Protein AF-A0A838E984-F1 (afdb_monomer)

pLDDT: mean 75.49, std 15.32, range [40.0, 90.81]

Secondary structure (DSSP, 8-state):
---EEETTTTEEESSHHHHHHHEES-TTTT--EEPPHHHHHHTT-EE-TTS-EE----S---TT-----------

Structure (mmCIF, N/CA/C/O backbone):
data_AF-A0A838E984-F1
#
_entry.id   AF-A0A838E984-F1
#
loop_
_atom_site.group_PDB
_atom_site.id
_atom_site.type_symbol
_atom_site.label_atom_id
_atom_site.label_alt_id
_atom_site.label_comp_id
_atom_site.label_asym_id
_atom_site.label_entity_id
_atom_site.label_seq_id
_atom_site.pdbx_PDB_ins_code
_atom_site.Cartn_x
_atom_site.Cartn_y
_atom_site.Cartn_z
_atom_site.occupancy
_atom_site.B_iso_or_equiv
_atom_site.auth_seq_id
_atom_site.auth_comp_id
_atom_site.auth_asym_id
_atom_site.auth_atom_id
_atom_site.pdbx_PDB_model_num
ATOM 1 N N . MET A 1 1 ? 0.017 1.769 16.776 1.00 55.28 1 MET A N 1
ATOM 2 C CA . MET A 1 1 ? 0.884 1.001 15.858 1.00 55.28 1 MET A CA 1
ATOM 3 C C . MET A 1 1 ? 1.420 1.919 14.769 1.00 55.28 1 MET A C 1
ATOM 5 O O . MET A 1 1 ? 0.633 2.705 14.246 1.00 55.28 1 MET A O 1
ATOM 9 N N . PRO A 1 2 ? 2.724 1.859 14.455 1.00 64.38 2 PRO A N 1
ATOM 10 C CA . PRO A 1 2 ? 3.293 2.585 13.326 1.00 64.38 2 PRO A CA 1
ATOM 11 C C . PRO A 1 2 ? 2.717 2.052 12.010 1.00 64.38 2 PRO A C 1
ATOM 13 O O . PRO A 1 2 ? 2.497 0.855 11.857 1.00 64.38 2 PRO A O 1
ATOM 16 N N . VAL A 1 3 ? 2.449 2.958 11.074 1.00 79.62 3 VAL A N 1
ATOM 17 C CA . VAL A 1 3 ? 1.856 2.651 9.768 1.00 79.62 3 VAL A CA 1
ATOM 18 C C . VAL A 1 3 ? 2.939 2.764 8.707 1.00 79.62 3 VAL A C 1
ATOM 20 O O . VAL A 1 3 ? 3.712 3.722 8.708 1.00 79.62 3 VAL A O 1
ATOM 23 N N . SER A 1 4 ? 3.020 1.797 7.800 1.00 86.19 4 SER A N 1
ATOM 24 C CA . SER A 1 4 ? 3.978 1.864 6.696 1.00 86.19 4 SER A CA 1
ATOM 25 C C . SER A 1 4 ? 3.356 2.648 5.545 1.00 86.19 4 SER A C 1
ATOM 27 O O . SER A 1 4 ? 2.246 2.351 5.106 1.00 86.19 4 SER A O 1
ATOM 29 N N . TYR A 1 5 ? 4.055 3.667 5.049 1.00 88.44 5 TYR A N 1
ATOM 30 C CA . TYR A 1 5 ? 3.603 4.501 3.935 1.00 88.44 5 TYR A CA 1
ATOM 31 C C . TYR A 1 5 ? 4.522 4.316 2.729 1.00 88.44 5 TYR A C 1
ATOM 33 O O . TYR A 1 5 ? 5.745 4.380 2.852 1.00 88.44 5 TYR A O 1
ATOM 41 N N . CYS A 1 6 ? 3.944 4.098 1.547 1.00 86.94 6 CYS A N 1
ATOM 42 C CA . CYS A 1 6 ? 4.711 4.006 0.308 1.00 86.94 6 CYS A CA 1
ATOM 43 C C . CYS A 1 6 ? 4.680 5.339 -0.449 1.00 86.94 6 CYS A C 1
ATOM 45 O O . CYS A 1 6 ? 3.623 5.765 -0.910 1.00 86.94 6 CYS A O 1
ATOM 47 N N . SER A 1 7 ? 5.842 5.967 -0.647 1.00 86.00 7 SER A N 1
ATOM 48 C CA . SER A 1 7 ? 5.970 7.231 -1.390 1.00 86.00 7 SER A CA 1
ATOM 49 C C . SER A 1 7 ? 5.634 7.112 -2.882 1.00 86.00 7 SER A C 1
ATOM 51 O O . SER A 1 7 ? 5.168 8.083 -3.472 1.00 86.00 7 SER A O 1
ATOM 53 N N . GLY A 1 8 ? 5.818 5.932 -3.485 1.00 83.75 8 GLY A N 1
ATOM 54 C CA . GLY A 1 8 ? 5.543 5.708 -4.909 1.00 83.75 8 GLY A CA 1
ATOM 55 C C . GLY A 1 8 ? 4.053 5.601 -5.236 1.00 83.75 8 GLY A C 1
ATOM 56 O O . GLY A 1 8 ? 3.593 6.174 -6.218 1.00 83.75 8 GLY A O 1
ATOM 57 N N . CYS A 1 9 ? 3.279 4.896 -4.405 1.00 84.69 9 CYS A N 1
ATOM 58 C CA . CYS A 1 9 ? 1.850 4.673 -4.647 1.00 84.69 9 CYS A CA 1
ATOM 59 C C . CYS A 1 9 ? 0.921 5.444 -3.694 1.00 84.69 9 CYS A C 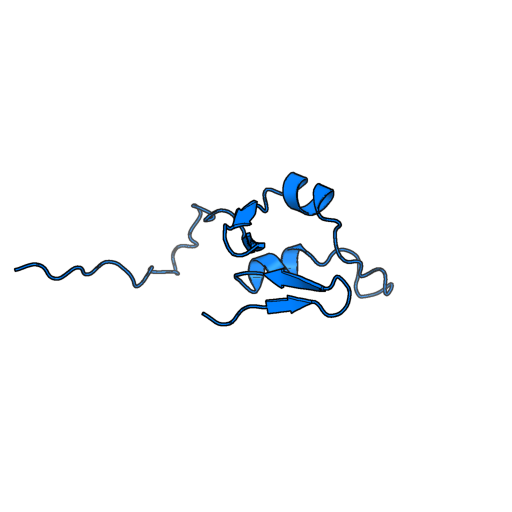1
ATOM 61 O O . CYS A 1 9 ? -0.294 5.372 -3.860 1.00 84.69 9 CYS A O 1
ATOM 63 N N . LYS A 1 10 ? 1.481 6.184 -2.725 1.00 88.06 10 LYS A N 1
ATOM 64 C CA . LYS A 1 10 ? 0.779 7.017 -1.731 1.00 88.06 10 LYS A CA 1
ATOM 65 C C . LYS A 1 10 ? -0.268 6.262 -0.904 1.00 88.06 10 LYS A C 1
ATOM 67 O O . LYS A 1 10 ? -1.279 6.827 -0.497 1.00 88.06 10 LYS A O 1
ATOM 72 N N . ARG A 1 11 ? -0.037 4.970 -0.666 1.00 87.56 11 ARG A N 1
ATOM 73 C CA . ARG A 1 11 ? -0.925 4.103 0.122 1.00 87.56 11 ARG A CA 1
ATOM 74 C C . ARG A 1 11 ? -0.317 3.792 1.484 1.00 87.56 11 ARG A C 1
ATOM 76 O O . ARG A 1 11 ? 0.906 3.727 1.628 1.00 87.56 11 ARG A O 1
ATOM 83 N N . THR A 1 12 ? -1.194 3.607 2.464 1.00 90.81 12 THR A N 1
ATOM 84 C CA . THR A 1 12 ? -0.857 3.254 3.844 1.00 90.81 12 THR A CA 1
ATOM 85 C C . THR A 1 12 ? -1.148 1.781 4.109 1.00 90.81 12 THR A C 1
ATO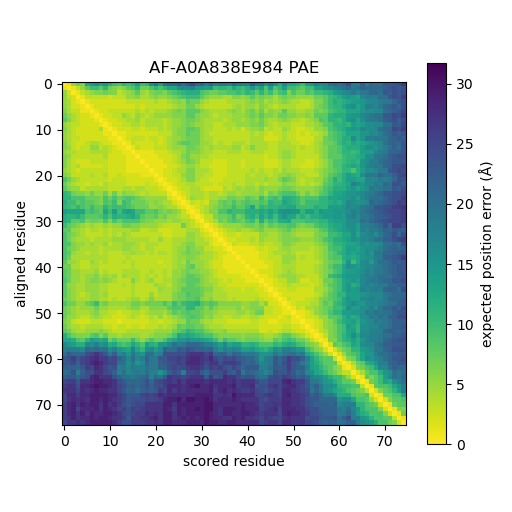M 87 O O . THR A 1 12 ? -2.131 1.223 3.617 1.00 90.81 12 THR A O 1
ATOM 90 N N . PHE A 1 13 ? -0.284 1.158 4.901 1.00 88.75 13 PHE A N 1
ATOM 91 C CA . PHE A 1 13 ? -0.328 -0.253 5.263 1.00 88.75 13 PHE A CA 1
ATOM 92 C C . PHE A 1 13 ? -0.280 -0.381 6.785 1.00 88.75 13 PHE A C 1
ATOM 94 O O . PHE A 1 13 ? 0.433 0.371 7.456 1.00 88.75 13 PHE A O 1
ATOM 101 N N . SER A 1 14 ? -1.048 -1.321 7.328 1.00 87.00 14 SER A N 1
ATOM 102 C CA . SER A 1 14 ? -1.097 -1.596 8.770 1.00 87.00 14 SER A CA 1
ATOM 103 C C . SER A 1 14 ? 0.111 -2.395 9.272 1.00 87.00 14 SER A C 1
ATOM 105 O O . SER A 1 14 ? 0.347 -2.442 10.476 1.00 87.00 14 SER A O 1
ATOM 107 N N . SER A 1 15 ? 0.875 -3.032 8.378 1.00 82.44 15 SER A N 1
ATOM 108 C CA . SER A 1 15 ? 2.005 -3.901 8.736 1.00 82.44 15 SER A CA 1
ATOM 109 C C . SER A 1 15 ? 3.090 -3.912 7.658 1.00 82.44 15 SER A C 1
ATOM 111 O O . SER A 1 15 ? 2.808 -3.687 6.477 1.00 82.44 15 SER A O 1
ATOM 113 N N . THR A 1 16 ? 4.323 -4.241 8.055 1.00 84.25 16 THR A N 1
ATOM 114 C CA . THR A 1 16 ? 5.460 -4.418 7.137 1.00 84.25 16 THR A CA 1
ATOM 115 C C . THR A 1 16 ? 5.225 -5.565 6.164 1.00 84.25 16 THR A C 1
ATOM 117 O O . THR A 1 16 ? 5.445 -5.385 4.979 1.00 84.25 16 THR A O 1
ATOM 120 N N . SER A 1 17 ? 4.645 -6.684 6.601 1.00 83.94 17 SER A N 1
ATOM 121 C CA . SER A 1 17 ? 4.331 -7.819 5.719 1.00 83.94 17 SER A CA 1
ATOM 122 C C . SER A 1 17 ? 3.377 -7.437 4.579 1.00 83.94 17 SER A C 1
ATOM 124 O O . SER A 1 17 ? 3.574 -7.834 3.430 1.00 83.94 17 SER A O 1
ATOM 126 N N . ALA A 1 18 ? 2.360 -6.612 4.866 1.00 84.88 18 ALA A N 1
ATOM 127 C CA . ALA A 1 18 ? 1.457 -6.079 3.842 1.00 84.88 18 ALA A CA 1
ATOM 128 C C . ALA A 1 18 ? 2.203 -5.132 2.889 1.00 84.88 18 ALA A C 1
ATOM 130 O O . ALA A 1 18 ? 1.949 -5.114 1.683 1.00 84.88 18 ALA A O 1
ATOM 131 N N . PHE A 1 19 ? 3.164 -4.376 3.423 1.00 86.44 19 PHE A N 1
ATOM 132 C CA . PHE A 1 19 ? 4.044 -3.536 2.630 1.00 86.44 19 PHE A CA 1
ATOM 133 C C . PHE A 1 19 ? 5.011 -4.363 1.756 1.00 86.44 19 PHE A C 1
ATOM 135 O O . PHE A 1 19 ? 5.197 -4.046 0.589 1.00 86.44 19 PHE A O 1
ATOM 142 N N . ASP A 1 20 ? 5.600 -5.448 2.231 1.00 84.69 20 ASP A N 1
ATOM 143 C CA . ASP A 1 20 ? 6.488 -6.256 1.392 1.00 84.69 20 ASP A CA 1
ATOM 144 C C . ASP A 1 20 ? 5.715 -6.927 0.252 1.00 84.69 20 ASP A C 1
ATOM 146 O O . ASP A 1 20 ? 6.156 -6.906 -0.896 1.00 84.69 20 ASP A O 1
ATOM 150 N N . LEU A 1 21 ? 4.494 -7.395 0.520 1.00 84.44 21 LEU A N 1
ATOM 151 C CA . LEU A 1 21 ? 3.640 -8.005 -0.498 1.00 84.44 21 LEU A CA 1
ATOM 152 C C . LEU A 1 21 ? 3.087 -7.016 -1.539 1.00 84.44 21 LEU A C 1
ATOM 154 O O . LEU A 1 21 ? 2.767 -7.443 -2.651 1.00 84.44 21 LEU A O 1
ATOM 158 N N . HIS A 1 22 ? 2.969 -5.714 -1.228 1.00 87.56 22 HIS A N 1
ATOM 159 C CA . HIS A 1 22 ? 2.536 -4.719 -2.226 1.00 87.56 22 HIS A CA 1
ATOM 160 C C . HIS A 1 22 ? 3.606 -4.454 -3.291 1.00 87.56 22 HIS A C 1
ATOM 162 O O . HIS A 1 22 ? 3.290 -3.923 -4.360 1.00 87.56 22 HIS A O 1
ATOM 168 N N . ARG A 1 23 ? 4.871 -4.777 -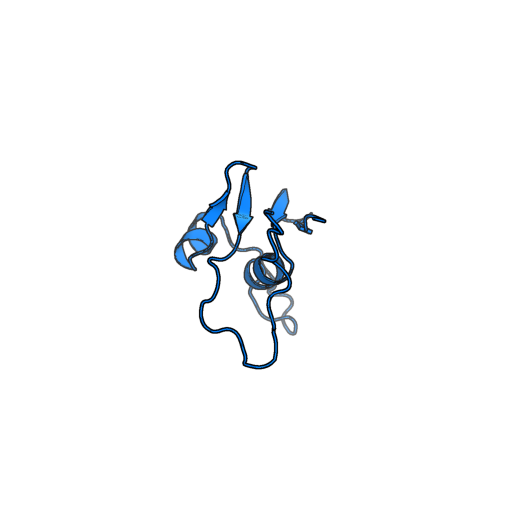2.998 1.00 87.31 23 ARG A N 1
ATOM 169 C CA . ARG A 1 23 ? 5.994 -4.630 -3.923 1.00 87.31 23 ARG A CA 1
ATOM 170 C C . ARG A 1 23 ? 6.204 -5.942 -4.655 1.00 87.31 23 ARG A C 1
ATOM 172 O O . ARG A 1 23 ? 6.381 -6.990 -4.051 1.00 87.31 23 ARG A O 1
ATOM 179 N N . VAL A 1 24 ? 6.214 -5.878 -5.978 1.00 85.88 24 VAL A N 1
ATOM 180 C CA . VAL A 1 24 ? 6.435 -7.049 -6.828 1.00 85.88 24 VAL A CA 1
ATOM 181 C C . VAL A 1 24 ? 7.471 -6.752 -7.893 1.00 85.88 24 VAL A C 1
ATOM 183 O O . VAL A 1 24 ? 7.750 -5.593 -8.195 1.00 85.88 24 VAL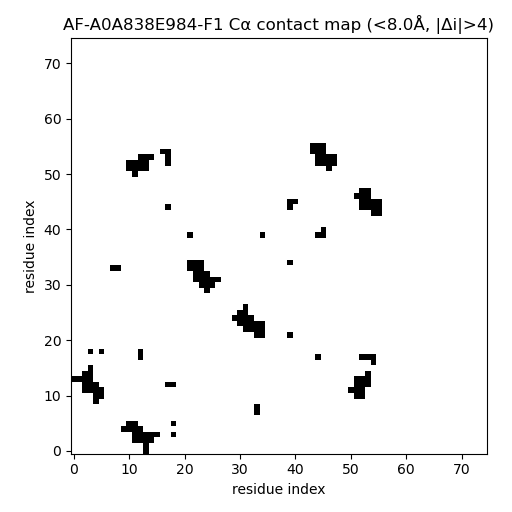 A O 1
ATOM 186 N N . GLY A 1 25 ? 8.026 -7.808 -8.477 1.00 82.69 25 GLY A N 1
ATOM 187 C CA . GLY A 1 25 ? 9.055 -7.718 -9.507 1.00 82.69 25 GLY A CA 1
ATOM 188 C C . GLY A 1 25 ? 10.455 -8.011 -8.975 1.00 82.69 25 GLY A C 1
ATOM 189 O O . GLY A 1 25 ? 10.690 -8.118 -7.771 1.00 82.69 25 GLY A O 1
ATOM 190 N N . ASN A 1 26 ? 11.392 -8.178 -9.904 1.00 78.31 26 ASN A N 1
ATOM 191 C CA . ASN A 1 26 ? 12.752 -8.596 -9.590 1.00 78.31 26 ASN A CA 1
ATOM 192 C C . ASN A 1 26 ? 13.634 -7.390 -9.225 1.00 78.31 26 ASN A C 1
ATOM 194 O O . ASN A 1 26 ? 13.633 -6.374 -9.926 1.00 78.31 26 ASN A O 1
ATOM 198 N N . PHE A 1 27 ? 14.416 -7.517 -8.146 1.00 76.62 27 PHE A N 1
ATOM 199 C CA . PHE A 1 27 ? 15.426 -6.524 -7.771 1.00 76.62 27 PHE A CA 1
ATOM 200 C C . PHE A 1 27 ? 16.543 -6.413 -8.811 1.00 76.62 27 PHE A C 1
ATOM 202 O O . PHE A 1 27 ? 16.922 -5.303 -9.167 1.00 76.62 27 PHE A O 1
ATOM 209 N N . ALA A 1 28 ? 17.015 -7.546 -9.337 1.00 78.56 28 ALA A N 1
ATOM 210 C CA . ALA A 1 28 ? 18.162 -7.615 -10.242 1.00 78.56 28 ALA A CA 1
ATOM 211 C C . ALA A 1 28 ? 17.930 -6.883 -11.574 1.00 78.56 28 ALA A C 1
ATOM 213 O O . ALA A 1 28 ? 18.872 -6.373 -12.168 1.00 78.56 28 ALA A O 1
ATOM 214 N N . HIS A 1 29 ? 16.675 -6.792 -12.024 1.00 79.12 29 HIS A N 1
ATOM 215 C CA . HIS A 1 29 ? 16.315 -6.129 -13.282 1.00 79.12 29 HIS A CA 1
ATOM 216 C C . HIS A 1 29 ? 15.646 -4.764 -13.086 1.00 79.12 29 HIS A C 1
ATOM 218 O O . HIS A 1 29 ? 15.096 -4.218 -14.038 1.00 79.12 29 HIS A O 1
ATOM 224 N N . ASN A 1 30 ? 15.643 -4.222 -11.862 1.00 76.19 30 ASN A N 1
ATOM 225 C CA . ASN A 1 30 ? 14.946 -2.978 -11.520 1.00 76.19 30 ASN A CA 1
ATOM 226 C C . ASN A 1 30 ? 13.460 -2.958 -11.955 1.00 76.19 30 ASN A C 1
ATOM 228 O O . ASN A 1 30 ? 12.889 -1.913 -12.250 1.00 76.19 30 ASN A O 1
ATOM 232 N N . GLN A 1 31 ? 12.808 -4.123 -11.980 1.00 82.06 31 GLN A N 1
ATOM 233 C CA . GLN A 1 31 ? 11.402 -4.276 -12.381 1.00 82.06 31 GLN A CA 1
ATOM 234 C C . GLN A 1 31 ? 10.450 -4.138 -11.187 1.00 82.06 31 GLN A C 1
ATOM 236 O O . GLN A 1 31 ? 9.309 -4.602 -11.227 1.00 82.06 31 GLN A O 1
ATOM 241 N N . ARG A 1 32 ? 10.927 -3.546 -10.085 1.00 83.44 32 ARG A N 1
ATOM 242 C CA . ARG A 1 32 ? 10.139 -3.383 -8.868 1.00 83.44 32 ARG A CA 1
ATOM 243 C C . ARG A 1 32 ? 8.998 -2.405 -9.135 1.00 83.44 32 ARG A C 1
ATOM 245 O O . ARG A 1 32 ? 9.224 -1.211 -9.304 1.00 83.44 32 ARG A O 1
ATOM 252 N N . ARG A 1 33 ? 7.767 -2.912 -9.126 1.00 86.12 33 ARG A N 1
ATOM 253 C CA . ARG A 1 33 ? 6.536 -2.126 -9.258 1.00 86.12 33 ARG A CA 1
ATOM 254 C C . ARG A 1 33 ? 5.655 -2.300 -8.029 1.00 86.12 33 ARG A C 1
ATOM 256 O O . ARG A 1 33 ? 5.646 -3.349 -7.386 1.00 86.12 33 ARG A O 1
ATOM 263 N N . CYS A 1 34 ? 4.901 -1.255 -7.711 1.00 88.56 34 CYS A N 1
ATOM 264 C CA . CYS A 1 34 ? 3.824 -1.352 -6.735 1.00 88.56 34 CYS A CA 1
ATOM 265 C C . CYS A 1 34 ? 2.619 -2.025 -7.397 1.00 88.56 34 CYS A C 1
ATOM 267 O O . CYS A 1 34 ? 2.283 -1.698 -8.536 1.00 88.56 34 CYS A O 1
ATOM 269 N N . LEU A 1 35 ? 1.951 -2.922 -6.680 1.00 85.69 35 LEU A N 1
ATOM 270 C CA . LEU A 1 35 ? 0.668 -3.465 -7.108 1.00 85.69 35 LEU A CA 1
ATOM 271 C C . LEU A 1 35 ? -0.407 -2.375 -7.112 1.00 85.69 35 LEU A C 1
ATOM 273 O O . LEU A 1 35 ? -0.430 -1.482 -6.254 1.00 85.69 35 LEU A O 1
ATOM 277 N N . VAL A 1 36 ? -1.323 -2.462 -8.075 1.00 86.94 36 VAL A N 1
ATOM 278 C CA . VAL A 1 36 ? -2.542 -1.644 -8.054 1.00 86.94 36 VAL A CA 1
ATOM 279 C C . VAL A 1 36 ? -3.543 -2.210 -7.046 1.00 86.94 36 VAL A C 1
ATOM 281 O O . VAL A 1 36 ? -3.467 -3.373 -6.656 1.00 86.94 36 VAL A O 1
ATOM 284 N N . SER A 1 37 ? -4.509 -1.395 -6.615 1.00 84.69 37 SER A N 1
ATOM 285 C CA . SER A 1 37 ? -5.508 -1.797 -5.611 1.00 84.69 37 SER A CA 1
ATOM 286 C C . SER A 1 37 ? -6.273 -3.063 -5.992 1.00 84.69 37 SER A C 1
ATOM 288 O O . SER A 1 37 ? -6.521 -3.894 -5.129 1.00 84.69 37 SER A O 1
ATOM 290 N N . GLN A 1 38 ? -6.591 -3.236 -7.276 1.00 85.31 38 GLN A N 1
ATOM 291 C CA . GLN A 1 38 ? -7.276 -4.431 -7.767 1.00 85.31 38 GLN A CA 1
ATOM 292 C C . GLN A 1 38 ? -6.415 -5.693 -7.618 1.00 85.31 38 GLN A C 1
ATOM 294 O O . GLN A 1 38 ? -6.913 -6.718 -7.165 1.00 85.31 38 GLN A O 1
ATOM 299 N N . GLU A 1 39 ? -5.119 -5.615 -7.935 1.00 87.19 39 GLU A N 1
ATOM 300 C CA . GLU A 1 39 ? -4.196 -6.740 -7.745 1.00 87.19 39 GLU A CA 1
ATOM 301 C C . GLU A 1 39 ? -3.971 -7.037 -6.255 1.00 87.19 39 GLU A C 1
ATOM 303 O O . GLU A 1 39 ? -3.834 -8.196 -5.876 1.00 87.19 39 GLU A O 1
ATOM 308 N N . MET A 1 40 ? -3.962 -6.009 -5.396 1.00 86.44 40 MET A N 1
ATOM 309 C CA . MET A 1 40 ? -3.867 -6.196 -3.944 1.00 86.44 40 MET A CA 1
ATOM 310 C C . MET A 1 40 ? -5.091 -6.926 -3.386 1.00 86.44 40 MET A C 1
ATOM 312 O O . MET A 1 40 ? -4.930 -7.890 -2.640 1.00 86.44 40 MET A O 1
ATOM 316 N N . SER A 1 41 ? -6.299 -6.536 -3.802 1.00 85.25 41 SER A N 1
ATOM 317 C CA . SER A 1 41 ? -7.527 -7.249 -3.437 1.00 85.25 41 SER A CA 1
ATOM 318 C C . SER A 1 41 ? -7.559 -8.676 -3.985 1.00 85.25 41 SER A C 1
ATOM 320 O O . SE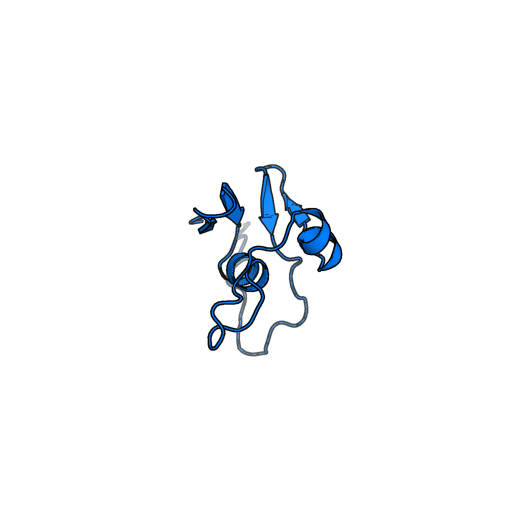R A 1 41 ? -7.958 -9.586 -3.268 1.00 85.25 41 SER A O 1
ATOM 322 N N . ALA A 1 42 ? -7.067 -8.906 -5.209 1.00 85.88 42 ALA A N 1
ATOM 323 C CA . ALA A 1 42 ? -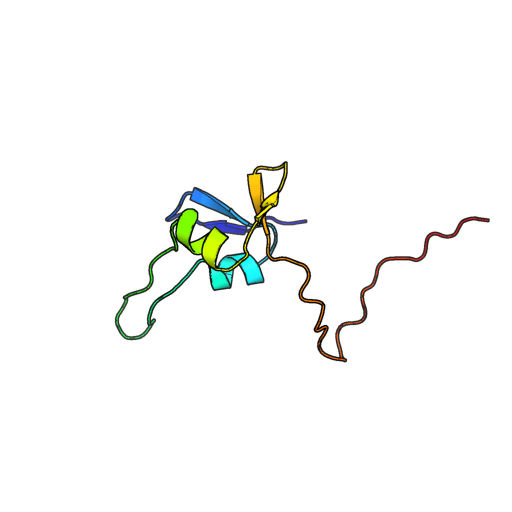6.957 -10.252 -5.781 1.00 85.88 42 ALA A CA 1
ATOM 324 C C . ALA A 1 42 ? -5.983 -11.162 -5.009 1.00 85.88 42 ALA A C 1
ATOM 326 O O . ALA A 1 42 ? -6.142 -12.377 -5.011 1.00 85.88 42 ALA A O 1
ATOM 327 N N . ARG A 1 43 ? -4.994 -10.584 -4.317 1.00 80.56 43 ARG A N 1
ATOM 328 C CA . ARG A 1 43 ? -4.072 -11.302 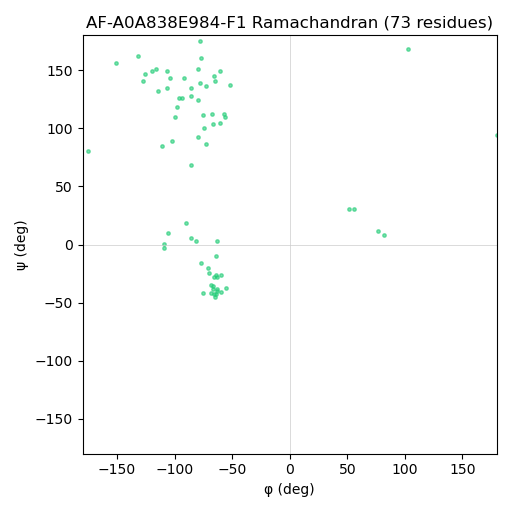-3.419 1.00 80.56 43 ARG A CA 1
ATOM 329 C C . ARG A 1 43 ? -4.615 -11.483 -2.000 1.00 80.56 43 ARG A C 1
ATOM 331 O O . ARG A 1 43 ? -3.883 -11.945 -1.130 1.00 80.56 43 ARG A O 1
ATOM 338 N N . GLY A 1 44 ? -5.864 -11.093 -1.755 1.00 85.06 44 GLY A N 1
ATOM 339 C CA . GLY A 1 44 ? -6.508 -11.220 -0.452 1.00 85.06 44 GLY A CA 1
ATOM 340 C C . GLY A 1 44 ? -6.168 -10.103 0.532 1.00 85.06 44 GLY A C 1
ATOM 341 O O . GLY A 1 44 ? -6.561 -10.198 1.687 1.00 85.06 44 GLY A O 1
ATOM 342 N N . MET A 1 45 ? -5.481 -9.028 0.120 1.00 85.50 45 MET A N 1
ATOM 343 C CA . MET A 1 45 ? -5.359 -7.854 0.987 1.00 85.50 45 MET A CA 1
ATOM 344 C C . MET A 1 45 ? -6.685 -7.110 1.052 1.00 85.50 45 MET A C 1
ATOM 346 O O . MET A 1 45 ? -7.313 -6.824 0.029 1.00 85.50 45 MET A O 1
ATOM 350 N N . MET A 1 46 ? -7.059 -6.703 2.257 1.00 87.19 46 MET A N 1
ATOM 351 C CA . MET A 1 46 ? -8.265 -5.927 2.495 1.00 87.19 46 MET A CA 1
ATOM 352 C C . MET A 1 46 ? -7.920 -4.546 3.036 1.00 87.19 46 MET A C 1
ATOM 354 O O . MET A 1 46 ? -6.896 -4.337 3.686 1.00 87.19 46 MET A O 1
ATOM 358 N N . ARG A 1 47 ? -8.780 -3.575 2.741 1.00 87.81 47 ARG A N 1
ATOM 359 C CA . ARG A 1 47 ? -8.639 -2.211 3.237 1.00 87.81 47 ARG A CA 1
ATOM 360 C C . ARG A 1 47 ? -9.508 -2.059 4.482 1.00 87.81 47 ARG A C 1
ATOM 362 O O . ARG A 1 47 ? -10.691 -2.371 4.432 1.00 87.81 47 ARG A O 1
ATOM 369 N N . ASN A 1 48 ? -8.921 -1.617 5.589 1.00 85.06 48 ASN A N 1
ATOM 370 C CA . ASN A 1 48 ? -9.649 -1.401 6.839 1.00 85.06 48 ASN A CA 1
ATOM 371 C C . ASN A 1 48 ? -10.453 -0.086 6.817 1.00 85.06 48 ASN A C 1
ATOM 373 O O . ASN A 1 48 ? -10.322 0.724 5.895 1.00 85.06 48 ASN A O 1
ATOM 377 N N . GLU A 1 49 ? -11.241 0.158 7.866 1.00 82.75 49 GLU A N 1
ATOM 378 C CA . GLU A 1 49 ? -12.050 1.379 8.035 1.00 82.75 49 GLU A CA 1
ATOM 379 C C . GLU A 1 49 ? -11.204 2.663 8.049 1.00 82.75 49 GLU A C 1
ATOM 381 O O . GLU A 1 49 ? -11.652 3.725 7.627 1.00 82.75 49 GLU A O 1
ATOM 386 N N . LYS A 1 50 ? -9.933 2.562 8.454 1.00 81.75 50 LYS A N 1
ATOM 387 C CA . LYS A 1 50 ? -8.952 3.661 8.421 1.00 81.75 50 LYS A CA 1
ATOM 388 C C . LYS A 1 50 ? -8.322 3.862 7.037 1.00 81.75 50 LYS A C 1
ATOM 390 O O . LYS A 1 50 ? -7.427 4.689 6.874 1.00 81.75 50 LYS A O 1
ATOM 395 N N . GLY A 1 51 ? -8.753 3.099 6.035 1.00 84.19 51 GLY A N 1
ATOM 396 C CA . GLY A 1 51 ? -8.259 3.163 4.668 1.00 84.19 51 GLY A CA 1
ATOM 397 C C . GLY A 1 51 ? -6.896 2.503 4.435 1.00 84.19 51 GLY A C 1
ATOM 398 O O . GLY A 1 51 ? -6.333 2.694 3.359 1.00 84.19 51 GLY A O 1
ATOM 399 N N . GLN A 1 52 ? -6.382 1.736 5.396 1.00 87.19 52 GLN A N 1
ATOM 400 C CA . GLN A 1 52 ? -5.081 1.069 5.345 1.00 87.19 52 GLN A CA 1
ATOM 401 C C . GLN A 1 52 ? -5.216 -0.344 4.788 1.00 87.19 52 GLN A C 1
ATOM 403 O O . GLN A 1 52 ? -6.172 -1.052 5.099 1.00 87.19 52 GLN A O 1
ATOM 408 N N . TRP A 1 53 ? -4.228 -0.772 4.010 1.00 88.38 53 TRP A N 1
ATOM 409 C CA . TRP A 1 53 ? -4.146 -2.139 3.508 1.00 88.38 53 TRP A CA 1
ATOM 410 C C . TRP A 1 53 ? -3.594 -3.068 4.584 1.00 88.38 53 TRP A C 1
ATOM 412 O O . TRP A 1 53 ? -2.508 -2.831 5.120 1.00 88.38 53 TRP A O 1
ATOM 422 N N . THR A 1 54 ? -4.353 -4.118 4.880 1.00 87.56 54 THR A N 1
ATOM 423 C CA . THR A 1 54 ? -4.011 -5.163 5.837 1.00 87.56 54 THR A CA 1
ATOM 424 C C . THR A 1 54 ? -4.097 -6.529 5.176 1.00 87.56 54 THR A C 1
ATOM 426 O O . THR A 1 54 ? -4.921 -6.762 4.287 1.00 87.56 54 THR A O 1
ATOM 429 N N . LEU A 1 55 ? -3.230 -7.434 5.615 1.00 82.62 55 LEU A N 1
ATOM 430 C CA . LEU A 1 55 ? -3.368 -8.848 5.300 1.00 82.62 55 LEU A CA 1
ATOM 431 C C . LEU A 1 55 ? -4.422 -9.464 6.222 1.00 82.62 55 LEU A C 1
ATOM 433 O O . LEU A 1 55 ? -4.590 -8.972 7.346 1.00 82.62 55 LEU A O 1
ATOM 437 N N . PRO A 1 56 ? -5.126 -10.513 5.768 1.00 74.75 56 PRO A N 1
ATOM 438 C CA . PRO A 1 56 ? -5.907 -11.333 6.670 1.00 74.75 56 PRO A CA 1
ATOM 439 C C . PRO A 1 56 ? -4.953 -11.949 7.702 1.00 74.75 56 PRO A C 1
ATOM 441 O O . PRO A 1 56 ? -3.781 -12.180 7.381 1.00 74.75 56 PRO A O 1
ATOM 444 N N . PRO A 1 57 ? -5.417 -12.198 8.936 1.00 66.88 57 PRO A N 1
ATOM 445 C CA . PRO A 1 57 ? -4.644 -12.975 9.889 1.00 66.88 57 PRO A CA 1
ATOM 446 C C . PRO A 1 57 ? -4.338 -14.326 9.238 1.00 66.88 57 PRO A C 1
ATOM 448 O O . PRO A 1 57 ? -5.236 -15.120 8.977 1.00 66.88 57 PRO A O 1
ATOM 451 N N . THR A 1 58 ? -3.075 -14.554 8.885 1.00 60.44 58 THR A N 1
ATOM 452 C CA . THR A 1 58 ? -2.617 -15.868 8.445 1.00 60.44 58 THR A CA 1
ATOM 453 C C . THR A 1 58 ? -2.726 -16.782 9.655 1.00 60.44 58 THR A C 1
ATOM 455 O O . THR A 1 58 ? -1.923 -16.676 10.578 1.00 60.44 58 THR A O 1
ATOM 458 N N . GLU A 1 59 ? -3.754 -17.627 9.669 1.00 53.53 59 GLU A N 1
ATOM 459 C CA . GLU A 1 59 ? -4.044 -18.584 10.746 1.00 53.53 59 GLU A CA 1
ATOM 460 C C . GLU A 1 59 ? -2.935 -19.647 10.899 1.00 53.53 59 GLU A C 1
ATOM 462 O O . GLU A 1 59 ? -2.863 -20.345 11.905 1.00 53.53 59 GLU A O 1
ATOM 467 N N . GLU A 1 60 ? -1.995 -19.705 9.952 1.00 52.97 60 GLU A N 1
ATOM 468 C CA . GLU A 1 60 ? -0.767 -20.494 10.045 1.00 52.97 60 GLU A CA 1
ATOM 469 C C . GLU A 1 60 ? 0.330 -19.708 10.773 1.00 52.97 60 GLU A C 1
ATOM 471 O O . GLU A 1 60 ? 1.337 -19.272 10.208 1.00 52.97 60 GLU A O 1
ATOM 476 N N . VAL A 1 61 ? 0.107 -19.497 12.067 1.00 52.84 61 VAL A N 1
ATOM 477 C CA . VAL A 1 61 ? 1.157 -19.094 13.001 1.00 52.84 61 VAL A CA 1
ATOM 478 C C . VAL A 1 61 ? 2.271 -20.134 12.957 1.00 52.84 61 VAL A C 1
ATOM 480 O O . VAL A 1 61 ? 2.107 -21.275 13.389 1.00 52.84 61 VAL A O 1
ATOM 483 N N . ALA A 1 62 ? 3.435 -19.732 12.447 1.00 47.38 62 ALA A N 1
ATOM 484 C CA . ALA A 1 62 ? 4.656 -20.484 12.673 1.00 47.38 62 ALA A CA 1
ATOM 485 C C . ALA A 1 62 ? 4.801 -20.727 14.194 1.00 47.38 62 ALA A C 1
ATOM 487 O O . ALA A 1 62 ? 4.566 -19.797 14.972 1.00 47.38 62 ALA A O 1
ATOM 488 N N . PRO A 1 63 ? 5.194 -21.936 14.639 1.00 52.53 63 PRO A N 1
ATOM 489 C CA . PRO A 1 63 ? 5.086 -22.390 16.035 1.00 52.53 63 PRO A CA 1
ATOM 490 C C . PRO A 1 63 ? 5.905 -21.594 17.070 1.00 52.53 63 PRO A C 1
ATOM 492 O O . PRO A 1 63 ? 5.924 -21.943 18.245 1.00 52.53 63 PRO A O 1
ATOM 495 N N . TRP A 1 64 ? 6.587 -20.528 16.657 1.00 56.91 64 TRP A N 1
ATOM 496 C CA . TRP A 1 64 ? 7.408 -19.668 17.505 1.00 56.91 64 TRP A CA 1
ATOM 497 C C . TRP A 1 64 ? 6.812 -18.270 17.752 1.00 56.91 64 TRP A C 1
ATOM 499 O O . TRP A 1 64 ? 7.426 -17.485 18.473 1.00 56.91 64 TRP A O 1
ATOM 509 N N . TYR A 1 65 ? 5.628 -17.939 17.217 1.00 50.31 65 TYR A N 1
ATOM 510 C CA . TYR A 1 65 ? 4.959 -16.661 17.500 1.00 50.31 65 TYR A CA 1
ATOM 511 C C . TYR A 1 65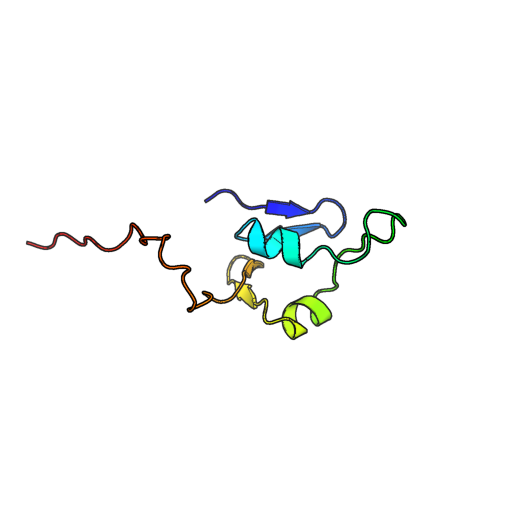 ? 3.813 -16.837 18.506 1.00 50.31 65 TYR A C 1
ATOM 513 O O . TYR A 1 65 ? 2.666 -17.079 18.142 1.00 50.31 65 TYR A O 1
ATOM 521 N N . VAL A 1 66 ? 4.132 -16.717 19.797 1.00 47.31 66 VAL A N 1
ATOM 522 C CA . VAL A 1 66 ? 3.124 -16.613 20.861 1.00 47.31 66 VAL A CA 1
ATOM 523 C C . VAL A 1 66 ? 2.536 -15.204 20.822 1.00 47.31 66 VAL A C 1
ATOM 525 O O . VAL A 1 66 ? 3.223 -14.227 21.124 1.00 47.31 66 VAL A O 1
ATOM 528 N N . SER A 1 67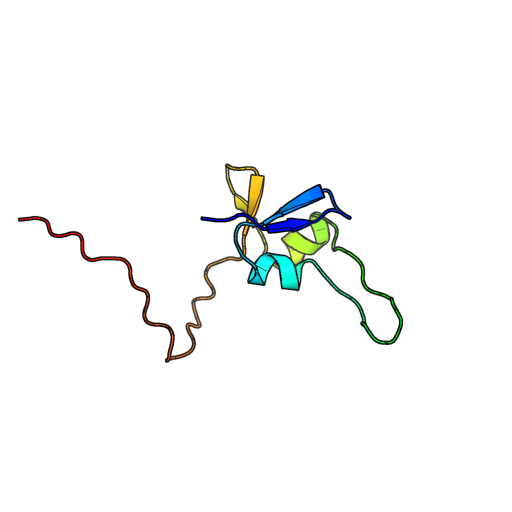 ? 1.263 -15.094 20.443 1.00 53.50 67 SER A N 1
ATOM 529 C CA . SER A 1 67 ? 0.489 -13.858 20.548 1.00 53.50 67 SER A CA 1
ATOM 530 C C . SER A 1 67 ? 0.396 -13.408 22.009 1.00 53.50 67 SER A C 1
ATOM 532 O O . SER A 1 67 ? -0.381 -13.946 22.797 1.00 53.50 67 SER A O 1
ATOM 534 N N . LEU A 1 68 ? 1.167 -12.384 22.370 1.00 54.91 68 LEU A N 1
ATOM 535 C CA . LEU A 1 68 ? 0.878 -11.541 23.525 1.00 54.91 68 LEU A CA 1
ATOM 536 C C . LEU A 1 68 ? -0.321 -10.664 23.173 1.00 54.91 68 LEU A C 1
ATOM 538 O O . LEU A 1 68 ? -0.120 -9.574 22.671 1.00 54.91 68 LEU A O 1
ATOM 542 N N . GLU A 1 69 ? -1.539 -11.157 23.392 1.00 55.69 69 GLU A N 1
ATOM 543 C CA . GLU A 1 69 ? -2.694 -10.342 23.800 1.00 55.69 69 GLU A CA 1
ATOM 544 C C . GLU A 1 69 ? -3.928 -11.236 23.955 1.00 55.69 69 GLU A C 1
ATOM 546 O O . GLU A 1 69 ? -4.641 -11.528 22.998 1.00 55.69 69 GLU A O 1
ATOM 551 N N . LYS A 1 70 ? -4.155 -11.676 25.197 1.00 47.00 70 LYS A N 1
ATOM 552 C CA . LYS A 1 70 ? -5.447 -11.645 25.902 1.00 47.00 70 LYS A CA 1
ATOM 553 C C . LYS A 1 70 ? -5.223 -12.138 27.333 1.00 47.00 70 LYS A C 1
ATOM 555 O O . LYS A 1 70 ? -5.498 -13.283 27.664 1.00 47.00 70 LYS A O 1
ATOM 560 N N . VAL A 1 71 ? -4.733 -11.248 28.192 1.00 44.72 71 VAL A N 1
ATOM 561 C CA . VAL A 1 71 ? -5.056 -11.332 29.619 1.00 44.72 71 VAL A CA 1
ATOM 562 C C . VAL A 1 71 ? -5.942 -10.131 29.918 1.00 44.72 71 VAL A C 1
ATOM 564 O O . VAL A 1 71 ? -5.473 -9.060 30.287 1.00 44.72 71 VAL A O 1
ATOM 567 N N . VAL A 1 72 ? -7.239 -10.306 29.667 1.00 49.25 72 VAL A N 1
ATOM 568 C CA . VAL A 1 72 ? -8.264 -9.513 30.343 1.00 49.25 72 VAL A CA 1
ATOM 569 C C . VAL A 1 72 ? -8.315 -10.079 31.760 1.00 49.25 72 VAL A C 1
ATOM 571 O O . VAL A 1 72 ? -8.840 -11.170 31.964 1.00 49.25 72 VAL A O 1
ATOM 574 N N . VAL A 1 73 ? -7.678 -9.394 32.712 1.00 40.31 73 VAL A N 1
ATOM 575 C CA . VAL A 1 73 ? -7.932 -9.631 34.138 1.00 40.31 73 VAL A CA 1
ATOM 576 C C . VAL A 1 73 ? -9.224 -8.894 34.472 1.00 40.31 73 VAL A C 1
ATOM 578 O O . VAL A 1 73 ? -9.209 -7.702 34.763 1.00 40.31 73 VAL A O 1
ATOM 581 N N . GLU A 1 74 ? -10.342 -9.604 34.384 1.00 40.00 74 GLU A N 1
ATOM 582 C CA . GLU A 1 74 ? -11.501 -9.353 35.236 1.00 40.00 74 GLU A CA 1
ATOM 583 C C . GLU A 1 74 ? -11.439 -10.404 36.349 1.00 40.00 74 GLU A C 1
ATOM 585 O O . GLU A 1 74 ? -11.506 -11.595 36.048 1.00 40.00 74 GLU A O 1
ATOM 590 N N . ILE A 1 75 ? -11.148 -9.989 37.587 1.00 46.91 75 ILE A N 1
ATOM 591 C CA . ILE A 1 75 ? -11.994 -9.946 38.807 1.00 46.91 75 ILE A CA 1
ATOM 592 C C . ILE A 1 75 ? -11.061 -9.614 39.983 1.00 46.91 75 ILE A C 1
ATOM 594 O O . ILE A 1 75 ? -10.049 -10.331 40.158 1.00 46.91 75 ILE A O 1
#

Solvent-accessible surface area (backbone atoms only — not comparable to full-atom values): 4930 Å² total; per-residue (Å²): 132,79,67,45,70,41,88,89,79,72,46,45,17,64,37,66,69,41,48,57,68,40,50,44,67,46,76,93,73,70,50,65,40,74,60,52,71,70,60,38,43,74,72,55,36,44,68,47,97,87,65,26,36,31,61,66,85,68,85,77,63,60,97,83,68,80,81,92,80,83,81,81,84,84,132

Mean predicted aligned error: 10.79 Å

Sequence (75 aa):
MPVSYCSGCKRTFSSTSAFDLHRVGNFAHNQRRCLVSQEMSARGMMRNEKGQWTLPPTEEVAPWYVSLEKVVVEI

Foldseek 3Di:
DDWDADPVVRAIAPDVVLVVVQWDDDPVVVGTDGDDPVVSVVVQWDQDPVRHTYHDPPPPPDPPDDDPDDDPDDD

Radius of gyration: 15.49 Å; Cα contacts (8 Å, |Δi|>4): 78; chains: 1; bounding box: 30×30×52 Å